Protein AF-A0AA90TYL0-F1 (afdb_monomer_lite)

Secondary structure (DSSP, 8-state):
------S-HHHHHHTTT---TT--------TTSSHHHHHHHHHHIIIIII-----------GGGG-----

Radius of gyration: 15.76 Å; chains: 1; bounding box: 55×19×28 Å

Structure (mmCIF, N/CA/C/O backbone):
data_AF-A0AA90TYL0-F1
#
_entry.id   AF-A0AA90TYL0-F1
#
loop_
_atom_site.group_PDB
_atom_site.id
_atom_site.type_symbol
_atom_site.label_atom_id
_atom_site.label_alt_id
_atom_site.label_comp_id
_atom_site.label_asym_id
_atom_site.label_entity_id
_atom_site.label_seq_id
_atom_site.pdbx_PDB_ins_code
_atom_site.Cartn_x
_atom_site.Cartn_y
_atom_site.Cartn_z
_atom_site.occupancy
_atom_site.B_iso_or_equiv
_atom_site.auth_seq_id
_atom_site.auth_comp_id
_atom_site.auth_asym_id
_atom_site.auth_atom_id
_atom_site.pdbx_PDB_model_num
ATOM 1 N N . MET A 1 1 ? -18.490 1.726 10.112 1.00 39.50 1 MET A N 1
ATOM 2 C CA . MET A 1 1 ? -18.151 0.802 9.014 1.0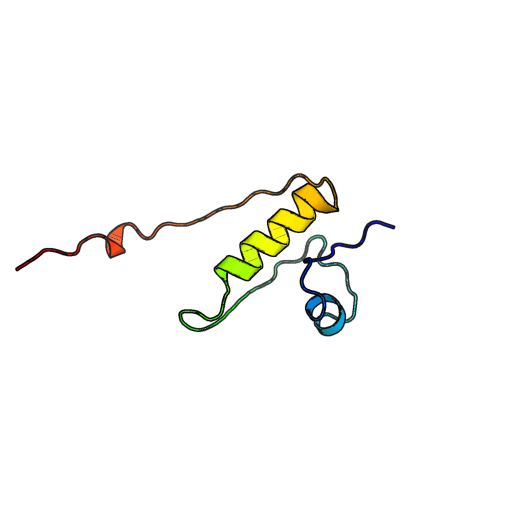0 39.50 1 MET A CA 1
ATOM 3 C C . MET A 1 1 ? -16.738 1.136 8.616 1.00 39.50 1 MET A C 1
ATOM 5 O O . MET A 1 1 ? -16.509 2.229 8.119 1.00 39.50 1 MET A O 1
ATOM 9 N N . TYR A 1 2 ? -15.815 0.267 8.989 1.00 44.62 2 TYR A N 1
ATOM 10 C CA . TYR A 1 2 ? -14.405 0.394 8.673 1.00 44.62 2 TYR A CA 1
ATOM 11 C C . TYR A 1 2 ? -14.242 -0.135 7.251 1.00 44.62 2 TYR A C 1
ATOM 13 O O . TYR A 1 2 ? -14.724 -1.228 6.962 1.00 44.62 2 TYR A O 1
ATOM 21 N N . ARG A 1 3 ? -13.752 0.695 6.337 1.00 54.41 3 ARG A N 1
ATOM 22 C CA . ARG A 1 3 ? -13.475 0.274 4.965 1.00 54.41 3 ARG A CA 1
ATOM 23 C C . ARG A 1 3 ? -11.969 0.134 4.872 1.00 54.41 3 ARG A C 1
ATOM 25 O O . ARG A 1 3 ? -11.268 1.083 5.221 1.00 54.41 3 ARG A O 1
ATOM 32 N N . ASP A 1 4 ? -11.499 -1.007 4.388 1.00 56.88 4 ASP A N 1
ATOM 33 C CA . ASP A 1 4 ? -10.106 -1.201 3.991 1.00 56.88 4 ASP A CA 1
ATOM 34 C C . ASP A 1 4 ? -9.837 -0.348 2.756 1.00 56.88 4 ASP A C 1
ATOM 36 O O . ASP A 1 4 ? -9.837 -0.798 1.611 1.00 56.88 4 ASP A O 1
ATOM 40 N N . SER A 1 5 ? -9.709 0.952 2.988 1.00 61.25 5 SER A N 1
ATOM 41 C CA . SER A 1 5 ? -9.187 1.871 2.006 1.00 61.25 5 SER A CA 1
ATOM 42 C C . SER A 1 5 ? -7.732 1.480 1.803 1.00 61.25 5 SER A C 1
ATOM 44 O O . SER A 1 5 ? -6.965 1.381 2.753 1.00 61.25 5 SER A O 1
ATOM 46 N N . THR A 1 6 ? -7.330 1.246 0.562 1.00 63.59 6 THR A N 1
ATOM 47 C CA . THR A 1 6 ? -5.909 1.122 0.220 1.00 63.59 6 THR A CA 1
ATOM 48 C C . THR A 1 6 ? -5.241 2.499 0.116 1.00 63.59 6 THR A C 1
ATOM 50 O O . THR A 1 6 ? -4.063 2.588 -0.216 1.00 63.59 6 THR A O 1
ATOM 53 N N . SER A 1 7 ? -6.007 3.580 0.338 1.00 66.50 7 SER A N 1
ATOM 54 C CA . SER A 1 7 ? -5.672 4.974 0.017 1.00 66.50 7 SER A CA 1
ATOM 55 C C . SER A 1 7 ? -5.320 5.242 -1.441 1.00 66.50 7 SER A C 1
ATOM 57 O O . SER A 1 7 ? -4.838 6.321 -1.784 1.00 66.50 7 SER A O 1
ATOM 59 N N . ILE A 1 8 ? -5.620 4.291 -2.324 1.00 73.25 8 ILE A N 1
ATOM 60 C CA . ILE A 1 8 ? -5.497 4.446 -3.766 1.00 73.25 8 ILE A CA 1
ATOM 61 C C . ILE A 1 8 ? -6.921 4.660 -4.291 1.00 73.25 8 ILE A C 1
ATOM 63 O O . ILE A 1 8 ? -7.682 3.690 -4.360 1.00 73.25 8 ILE A O 1
ATOM 67 N N . PRO A 1 9 ? -7.312 5.909 -4.623 1.00 69.81 9 PRO A N 1
ATOM 68 C CA . PRO A 1 9 ? -8.714 6.277 -4.841 1.00 69.81 9 PRO A CA 1
ATOM 69 C C . PRO A 1 9 ? -9.426 5.401 -5.875 1.00 69.81 9 PRO A C 1
ATOM 71 O O . PRO A 1 9 ? -10.561 4.986 -5.670 1.00 69.81 9 PRO A O 1
ATOM 74 N N . GLU A 1 10 ? -8.728 5.064 -6.955 1.00 80.19 10 GLU A N 1
ATOM 75 C CA . GLU A 1 10 ? -9.278 4.304 -8.082 1.00 80.19 10 GLU A CA 1
ATOM 76 C C . GLU A 1 10 ? -9.184 2.786 -7.871 1.00 80.19 10 GLU A C 1
ATOM 78 O O . GLU A 1 10 ? -9.830 2.011 -8.574 1.00 80.19 10 GLU A O 1
ATOM 83 N N . PHE A 1 11 ? -8.395 2.330 -6.894 1.00 80.75 11 PHE A N 1
ATOM 84 C CA . PHE A 1 11 ? -8.200 0.902 -6.664 1.00 80.75 11 PHE A CA 1
ATOM 85 C C . PHE A 1 11 ? -9.419 0.258 -6.007 1.00 80.75 11 PHE A C 1
ATOM 87 O O . PHE A 1 11 ? -9.784 -0.854 -6.375 1.00 80.75 11 PHE A O 1
ATOM 94 N N . HIS A 1 12 ? -10.082 0.959 -5.081 1.00 75.31 12 HIS A N 1
ATOM 95 C CA . HIS A 1 12 ? -11.288 0.439 -4.433 1.00 75.31 12 HIS A CA 1
ATOM 96 C C . HIS A 1 12 ? -12.423 0.210 -5.443 1.00 75.31 12 HIS A C 1
ATOM 98 O O . HIS A 1 12 ? -13.102 -0.814 -5.398 1.00 75.31 12 HIS A O 1
ATOM 104 N N . GLU A 1 13 ? -12.580 1.120 -6.407 1.00 81.00 13 GLU A N 1
ATOM 105 C CA . GLU A 1 13 ? -13.537 0.954 -7.504 1.00 81.00 13 GLU A CA 1
ATOM 106 C C . GLU A 1 13 ? -13.154 -0.219 -8.415 1.00 81.00 13 GLU A C 1
ATOM 108 O O . GLU A 1 13 ? -14.015 -1.008 -8.808 1.00 81.00 13 GLU A O 1
ATOM 113 N N . LEU A 1 14 ? -11.858 -0.373 -8.704 1.00 83.25 14 LEU A N 1
ATOM 114 C CA . LEU A 1 14 ? -11.334 -1.442 -9.553 1.00 83.25 14 LEU A CA 1
ATOM 115 C C . LEU A 1 14 ? -11.583 -2.843 -8.974 1.00 83.25 14 LEU A C 1
ATOM 117 O O . LEU A 1 14 ? -11.840 -3.773 -9.737 1.00 83.25 14 LEU A O 1
ATOM 121 N N . ILE A 1 15 ? -11.558 -2.990 -7.648 1.00 79.81 15 ILE A N 1
ATOM 122 C CA . ILE A 1 15 ? -11.872 -4.253 -6.956 1.00 79.81 15 ILE A CA 1
ATOM 123 C C . ILE A 1 15 ? -13.366 -4.405 -6.617 1.00 79.81 15 ILE A C 1
ATOM 125 O O . ILE A 1 15 ? -13.734 -5.248 -5.807 1.00 79.81 15 ILE A O 1
ATOM 129 N N . GLY A 1 16 ? -14.247 -3.587 -7.201 1.00 77.00 16 GLY A N 1
ATOM 130 C CA . GLY A 1 16 ? -15.696 -3.717 -7.010 1.00 77.00 16 GLY A CA 1
ATOM 131 C C . GLY A 1 16 ? -16.213 -3.229 -5.654 1.00 77.00 16 GLY A C 1
ATOM 132 O O . GLY A 1 16 ? -17.338 -3.555 -5.278 1.00 77.00 16 GLY A O 1
ATOM 133 N N . ASN A 1 17 ? -15.439 -2.406 -4.940 1.00 72.88 17 ASN A N 1
ATOM 134 C CA . ASN A 1 17 ? -15.702 -1.969 -3.565 1.00 72.88 17 ASN A CA 1
ATOM 135 C C . ASN A 1 17 ? -15.746 -3.116 -2.538 1.00 72.88 17 ASN A C 1
ATOM 137 O O 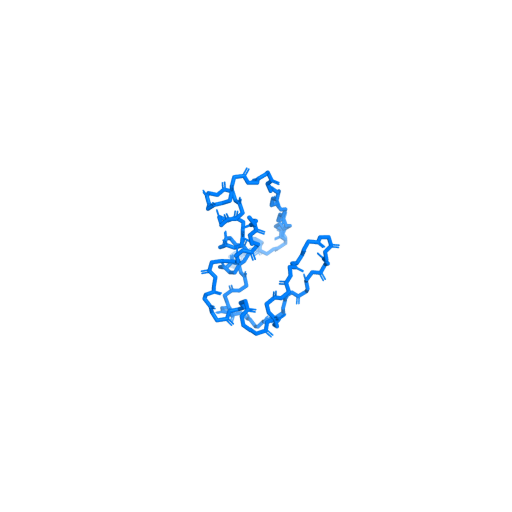. ASN A 1 17 ? -16.375 -2.983 -1.482 1.00 72.88 17 ASN A O 1
ATOM 141 N N . GLU A 1 18 ? -15.105 -4.244 -2.843 1.00 70.69 18 GLU A N 1
ATOM 142 C CA . GLU A 1 18 ? -14.976 -5.365 -1.916 1.00 70.69 18 GLU A CA 1
ATOM 143 C C . GLU A 1 18 ? -13.910 -5.072 -0.847 1.00 70.69 18 GLU A C 1
ATOM 145 O O . GLU A 1 18 ? -12.965 -4.309 -1.067 1.00 70.69 18 GLU A O 1
ATOM 150 N N . ALA A 1 19 ? -14.100 -5.644 0.344 1.00 69.69 19 ALA A N 1
ATOM 151 C CA . ALA A 1 19 ? -13.072 -5.649 1.379 1.00 69.69 19 ALA A CA 1
ATOM 152 C C . ALA A 1 19 ? -12.047 -6.733 1.043 1.00 69.69 19 ALA A C 1
ATOM 154 O O . ALA A 1 19 ? -12.419 -7.806 0.579 1.00 69.69 19 ALA A 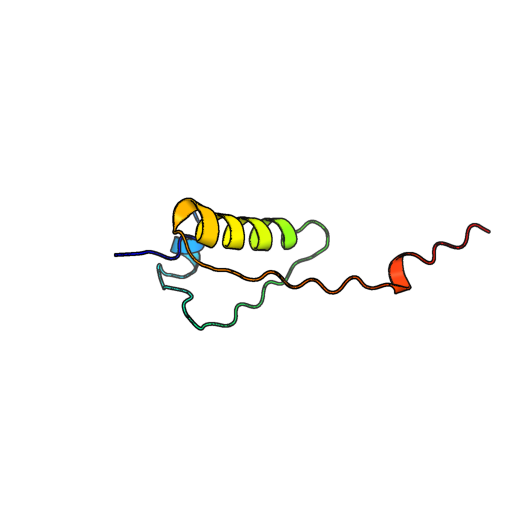O 1
ATOM 155 N N . LEU A 1 20 ? -10.774 -6.459 1.311 1.00 76.50 20 LEU A N 1
ATOM 156 C CA . LEU A 1 20 ? -9.674 -7.397 1.060 1.00 76.50 20 LEU A CA 1
ATOM 157 C C . LEU A 1 20 ? -9.325 -8.223 2.307 1.00 76.50 20 LEU A C 1
ATOM 159 O O . LEU A 1 20 ? -8.252 -8.823 2.406 1.00 76.50 20 LEU A O 1
ATOM 163 N N . ASP A 1 21 ? -10.223 -8.221 3.287 1.00 74.56 21 ASP A N 1
ATOM 164 C CA . ASP A 1 21 ? -10.057 -8.896 4.558 1.00 74.56 21 ASP A CA 1
ATOM 165 C C . ASP A 1 21 ? -9.879 -10.406 4.378 1.00 74.56 21 ASP A C 1
ATOM 167 O O . ASP A 1 21 ? -10.766 -11.110 3.901 1.00 74.56 21 ASP A O 1
ATOM 171 N N . ASN A 1 22 ? -8.756 -10.922 4.882 1.00 79.00 22 ASN A N 1
ATOM 172 C CA . ASN A 1 22 ? -8.363 -12.337 4.826 1.00 79.00 22 ASN A CA 1
ATOM 173 C C . ASN A 1 22 ? -8.072 -12.889 3.419 1.00 79.00 22 ASN A C 1
ATOM 175 O O . ASN A 1 22 ? -7.874 -14.099 3.282 1.00 79.00 22 ASN A O 1
ATOM 179 N N . ASP A 1 23 ? -7.966 -12.025 2.409 1.00 82.94 23 ASP A N 1
ATOM 180 C CA . ASP A 1 23 ? -7.575 -12.416 1.059 1.00 82.94 23 ASP A CA 1
ATOM 181 C C . ASP A 1 23 ? -6.062 -12.316 0.835 1.00 82.94 23 ASP A C 1
ATOM 183 O O . ASP A 1 23 ? -5.347 -11.514 1.440 1.00 82.94 23 ASP A O 1
ATOM 187 N N . VAL A 1 24 ? -5.561 -13.142 -0.087 1.00 84.50 24 VAL A N 1
ATOM 188 C CA . VAL A 1 24 ? -4.185 -13.048 -0.585 1.00 84.50 24 VAL A CA 1
ATOM 189 C C . VAL A 1 24 ? -4.203 -12.369 -1.946 1.00 84.50 24 VAL A C 1
ATOM 191 O O . VAL A 1 24 ? -4.708 -12.921 -2.923 1.00 84.50 24 VAL A O 1
ATOM 194 N N . ILE A 1 25 ? -3.594 -11.189 -2.020 1.00 84.50 25 ILE A N 1
ATOM 195 C CA . ILE A 1 25 ? -3.487 -10.405 -3.251 1.00 84.50 25 ILE A CA 1
ATOM 196 C C . ILE A 1 25 ? -2.108 -10.621 -3.861 1.00 84.50 25 ILE A C 1
ATOM 198 O O . ILE A 1 25 ? -1.084 -10.459 -3.199 1.00 84.50 25 ILE A O 1
ATOM 202 N N . LEU A 1 26 ? -2.078 -10.953 -5.151 1.00 89.25 26 LEU A N 1
ATOM 203 C CA . LEU A 1 26 ? -0.847 -11.057 -5.922 1.00 89.25 26 LEU A CA 1
ATOM 204 C C . LEU A 1 26 ? -0.670 -9.814 -6.795 1.00 89.25 26 LEU A C 1
ATOM 206 O O . LEU A 1 26 ? -1.355 -9.658 -7.804 1.00 89.25 26 LEU A O 1
ATOM 210 N N . LEU A 1 27 ? 0.295 -8.970 -6.442 1.00 88.25 27 LEU A N 1
ATOM 211 C CA . LEU A 1 27 ? 0.699 -7.827 -7.255 1.00 88.25 27 LEU A CA 1
ATOM 212 C C . LEU A 1 27 ? 1.833 -8.243 -8.199 1.00 88.25 27 LEU A C 1
ATOM 214 O O . LEU A 1 27 ? 2.822 -8.845 -7.782 1.00 88.25 27 LEU A O 1
ATOM 218 N N . LYS A 1 28 ? 1.690 -7.944 -9.492 1.00 90.69 28 LYS A N 1
ATOM 219 C CA . LYS A 1 28 ? 2.705 -8.225 -10.516 1.00 90.69 28 LYS A CA 1
ATOM 220 C C . LYS A 1 28 ? 2.866 -7.030 -11.438 1.00 90.69 28 LYS A C 1
ATOM 222 O O . LYS A 1 28 ? 1.884 -6.450 -11.887 1.00 90.69 28 LYS A O 1
ATOM 227 N N . GLY A 1 29 ? 4.109 -6.718 -11.770 1.00 89.69 29 GLY A N 1
ATOM 228 C CA . GLY A 1 29 ? 4.458 -5.607 -12.643 1.00 89.69 29 GLY A CA 1
ATOM 229 C C . GLY A 1 29 ? 5.932 -5.650 -13.029 1.00 89.69 29 GLY A C 1
ATOM 230 O O . GLY A 1 29 ? 6.715 -6.400 -12.446 1.00 89.69 29 GLY A O 1
ATOM 231 N N . GLY A 1 30 ? 6.300 -4.873 -14.048 1.00 90.56 30 GLY A N 1
ATOM 232 C CA . GLY A 1 30 ? 7.695 -4.707 -14.458 1.00 90.56 30 GLY A CA 1
ATOM 233 C C . GLY A 1 30 ? 8.505 -3.869 -13.464 1.00 90.56 30 GLY A C 1
ATOM 234 O O . GLY A 1 30 ? 7.974 -3.368 -12.469 1.00 90.56 30 GLY A O 1
ATOM 235 N N . LEU A 1 31 ? 9.792 -3.679 -13.760 1.00 89.06 31 LEU A N 1
ATOM 236 C CA . LEU A 1 31 ? 10.621 -2.717 -13.033 1.00 89.06 31 LEU A CA 1
ATOM 237 C C . LEU A 1 31 ? 9.946 -1.332 -13.064 1.00 89.06 31 LEU A C 1
ATOM 239 O O . LEU A 1 31 ? 9.376 -0.954 -14.083 1.00 89.06 31 LEU A O 1
ATOM 243 N N . GLU A 1 32 ? 9.978 -0.611 -11.941 1.00 89.06 32 GLU A N 1
ATOM 244 C CA . GLU A 1 32 ? 9.381 0.732 -11.789 1.00 89.06 32 GLU A CA 1
ATOM 245 C C . GLU A 1 32 ? 7.849 0.806 -11.933 1.00 89.06 32 GLU A C 1
ATOM 247 O O . GLU A 1 32 ? 7.280 1.89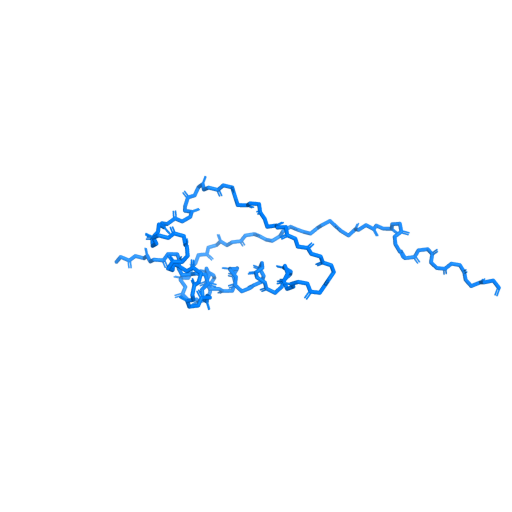1 -11.976 1.00 89.06 32 GLU A O 1
ATOM 252 N N . SER A 1 33 ? 7.144 -0.329 -11.921 1.00 91.69 33 SER A N 1
ATOM 253 C CA . SER A 1 33 ? 5.670 -0.357 -11.975 1.00 91.69 33 SER A CA 1
ATOM 254 C C . SER A 1 33 ? 4.967 0.169 -10.715 1.00 91.69 33 SER A C 1
ATOM 256 O O . SER A 1 33 ? 3.742 0.242 -10.685 1.00 91.69 33 SER A O 1
ATOM 258 N N . GLY A 1 34 ? 5.721 0.527 -9.672 1.00 90.50 34 GLY A N 1
ATOM 259 C CA . GLY A 1 34 ? 5.174 1.060 -8.424 1.00 90.50 34 GLY A CA 1
ATOM 260 C C . GLY A 1 34 ? 4.714 0.004 -7.414 1.00 90.50 34 GLY A C 1
ATOM 261 O O . GLY A 1 34 ? 4.039 0.369 -6.458 1.00 90.50 34 GLY A O 1
ATOM 262 N N . LEU A 1 35 ? 5.093 -1.276 -7.566 1.00 90.69 35 LEU A N 1
ATOM 263 C CA . LEU A 1 35 ? 4.716 -2.357 -6.631 1.00 90.69 35 LEU A CA 1
ATOM 264 C C . LEU A 1 35 ? 5.051 -2.020 -5.171 1.00 90.69 35 LEU A C 1
ATOM 266 O O . LEU A 1 35 ? 4.173 -2.047 -4.317 1.00 90.69 35 LEU A O 1
ATOM 270 N N . ALA A 1 36 ? 6.292 -1.608 -4.902 1.00 88.50 36 ALA A N 1
ATOM 271 C CA . ALA A 1 36 ? 6.711 -1.225 -3.554 1.00 88.50 36 ALA A CA 1
ATOM 272 C C . ALA A 1 36 ? 5.945 0.007 -3.030 1.00 88.50 36 ALA A C 1
ATOM 274 O O . ALA A 1 36 ? 5.655 0.109 -1.841 1.00 88.50 36 ALA A O 1
ATOM 275 N N . THR A 1 37 ? 5.586 0.948 -3.910 1.00 89.50 37 THR A N 1
ATOM 276 C CA . THR A 1 37 ? 4.765 2.109 -3.538 1.00 89.50 37 THR A CA 1
ATOM 277 C C . THR A 1 37 ? 3.364 1.675 -3.124 1.00 89.50 37 THR A C 1
ATOM 279 O O . THR A 1 37 ? 2.875 2.141 -2.097 1.00 89.50 37 THR A O 1
ATOM 282 N N . PHE A 1 38 ? 2.751 0.760 -3.880 1.00 88.94 38 PHE A N 1
ATOM 283 C CA . PHE A 1 38 ? 1.450 0.187 -3.548 1.00 88.94 38 PHE A CA 1
ATOM 284 C C . PHE A 1 38 ? 1.487 -0.509 -2.182 1.00 88.94 38 PHE A C 1
ATOM 286 O O . PHE A 1 38 ? 0.649 -0.227 -1.329 1.00 88.94 38 PHE A O 1
ATOM 293 N N . GLU A 1 39 ? 2.472 -1.383 -1.952 1.00 88.06 39 GLU A N 1
ATOM 294 C CA . GLU A 1 39 ? 2.619 -2.126 -0.692 1.00 88.06 39 GLU A CA 1
ATOM 295 C C . GLU A 1 39 ? 2.720 -1.183 0.513 1.00 88.06 39 GLU A C 1
ATOM 297 O O . GLU A 1 39 ? 2.007 -1.350 1.504 1.00 88.06 39 GLU A O 1
ATOM 302 N N . VAL A 1 40 ? 3.560 -0.149 0.416 1.00 89.12 40 VAL A N 1
ATOM 303 C CA . VAL A 1 40 ? 3.742 0.828 1.498 1.00 89.12 40 VAL A CA 1
ATOM 304 C C . VAL A 1 40 ? 2.486 1.671 1.723 1.00 89.12 40 VAL A C 1
ATOM 306 O O . VAL A 1 40 ? 2.139 1.920 2.876 1.00 89.12 40 VAL A O 1
ATOM 309 N N . GLN A 1 41 ? 1.786 2.097 0.667 1.00 88.06 41 GLN A N 1
ATOM 310 C CA . GLN A 1 41 ? 0.536 2.859 0.805 1.00 88.06 41 GLN A CA 1
ATOM 311 C C . GLN A 1 41 ? -0.569 2.031 1.462 1.00 88.06 41 GLN A C 1
ATOM 313 O O . GLN A 1 41 ? -1.225 2.520 2.382 1.00 88.06 41 GLN A O 1
ATOM 318 N N . PHE A 1 42 ? -0.714 0.769 1.053 1.00 86.06 42 PHE A N 1
ATOM 319 C CA . PHE A 1 42 ? -1.668 -0.158 1.656 1.00 86.06 42 PHE A CA 1
ATOM 320 C C . PHE A 1 42 ? -1.422 -0.320 3.164 1.00 86.06 42 PHE A C 1
ATOM 322 O O . PHE A 1 42 ? -2.351 -0.250 3.969 1.00 86.06 42 PHE A O 1
ATOM 329 N N . LEU A 1 43 ? -0.156 -0.476 3.564 1.00 88.12 43 LEU A N 1
ATOM 330 C CA . LEU A 1 43 ? 0.223 -0.568 4.976 1.00 88.12 43 LEU A CA 1
ATOM 331 C C . LEU A 1 43 ? -0.006 0.742 5.728 1.00 88.12 43 LEU A C 1
ATOM 333 O O . LEU A 1 43 ? -0.519 0.722 6.846 1.00 88.12 43 LEU A O 1
ATOM 337 N N . TYR A 1 44 ? 0.386 1.868 5.128 1.00 88.31 44 TYR A N 1
ATOM 338 C CA . TYR A 1 44 ? 0.238 3.188 5.731 1.00 88.31 44 TYR A CA 1
ATOM 339 C C . TYR A 1 44 ? -1.225 3.482 6.050 1.00 88.31 44 TYR A C 1
ATOM 341 O O . TYR A 1 44 ? -1.517 3.916 7.161 1.00 88.31 44 TYR A O 1
ATOM 349 N N . GLU A 1 45 ? -2.142 3.205 5.123 1.00 85.38 45 GLU A N 1
ATOM 350 C CA . GLU A 1 45 ? -3.564 3.464 5.345 1.00 85.38 45 GLU A CA 1
ATOM 351 C C . GLU A 1 45 ? -4.149 2.569 6.432 1.00 85.38 45 GLU A C 1
ATOM 353 O O . GLU A 1 45 ? -4.810 3.070 7.343 1.00 85.38 45 GLU A O 1
ATOM 358 N N . GLY A 1 46 ? -3.822 1.273 6.405 1.00 85.44 46 GLY A N 1
ATOM 359 C CA . GLY A 1 46 ? -4.217 0.343 7.461 1.00 85.44 46 GLY A CA 1
ATOM 360 C C . GLY A 1 46 ? -3.771 0.826 8.844 1.00 85.44 46 GLY A C 1
ATOM 361 O O . GLY A 1 46 ? -4.565 0.859 9.780 1.00 85.44 46 GLY A O 1
ATOM 362 N N . VAL A 1 47 ? -2.520 1.275 8.983 1.00 89.69 47 VAL A N 1
ATOM 363 C CA . VAL A 1 47 ? -1.969 1.706 10.279 1.00 89.69 47 VAL A CA 1
ATOM 364 C C . VAL A 1 47 ? -2.451 3.099 10.695 1.00 89.69 47 VAL A C 1
ATOM 366 O O . VAL A 1 47 ? -2.846 3.285 11.843 1.00 89.69 47 VAL A O 1
ATOM 369 N N . ILE A 1 48 ? -2.387 4.088 9.802 1.00 88.38 48 ILE A N 1
ATOM 370 C CA . ILE A 1 48 ? -2.613 5.505 10.129 1.00 88.38 48 ILE A CA 1
ATOM 371 C C . ILE A 1 48 ? -4.065 5.921 9.923 1.00 88.38 48 ILE A C 1
ATOM 373 O O . ILE A 1 48 ? -4.634 6.566 10.802 1.00 88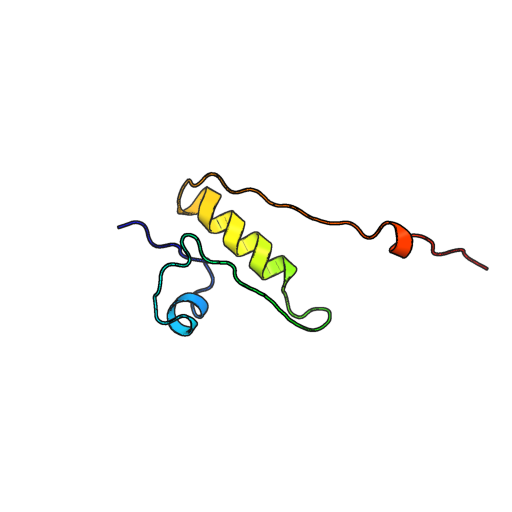.38 48 ILE A O 1
ATOM 377 N N . GLY A 1 49 ? -4.649 5.590 8.772 1.00 83.56 49 GLY A N 1
ATOM 378 C CA . GLY A 1 49 ? -6.031 5.961 8.454 1.00 83.56 49 GLY A CA 1
ATOM 379 C C . GLY A 1 49 ? -7.030 5.173 9.294 1.00 83.56 49 GLY A C 1
ATOM 380 O O . GLY A 1 49 ? -8.025 5.711 9.780 1.00 83.56 49 GLY A O 1
ATOM 381 N N . ASN A 1 50 ? -6.699 3.907 9.518 1.00 83.56 50 ASN A N 1
ATOM 382 C CA . ASN A 1 50 ? -7.595 2.926 10.089 1.00 83.56 50 ASN A CA 1
ATOM 383 C C . ASN A 1 50 ? -7.228 2.622 11.564 1.00 83.56 50 ASN A C 1
ATOM 385 O O . ASN A 1 50 ? -8.105 2.625 12.429 1.00 83.56 50 ASN A O 1
ATOM 389 N N . GLY A 1 51 ? -5.944 2.489 11.912 1.00 87.44 51 GLY A N 1
ATOM 390 C CA . GLY A 1 51 ? -5.513 2.111 13.270 1.00 87.44 51 GLY A CA 1
ATOM 391 C C . GLY A 1 51 ? -5.298 0.604 13.443 1.00 87.44 51 GLY A C 1
ATOM 392 O O . GLY A 1 51 ? -5.351 0.082 14.559 1.00 87.44 51 GLY A O 1
ATOM 393 N N . GLU A 1 52 ? -5.071 -0.110 12.343 1.00 86.94 52 GLU A N 1
ATOM 394 C CA . GLU A 1 52 ? -4.821 -1.548 12.312 1.00 86.94 52 GLU A CA 1
ATOM 395 C C . GLU A 1 52 ? -3.365 -1.887 12.602 1.00 86.94 52 GLU A C 1
ATOM 397 O O . GLU A 1 52 ? -2.431 -1.210 12.168 1.00 86.94 52 GLU A O 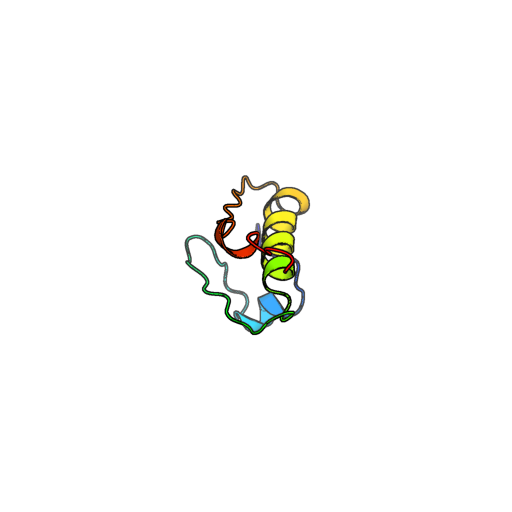1
ATOM 402 N N . LEU A 1 53 ? -3.161 -3.029 13.255 1.00 89.50 53 LEU A N 1
ATOM 403 C CA . LEU A 1 53 ? -1.844 -3.639 13.324 1.00 89.50 53 LEU A CA 1
ATOM 404 C C . LEU A 1 53 ? -1.562 -4.381 12.012 1.00 89.50 53 LEU A C 1
ATOM 406 O O . LEU A 1 53 ? -2.218 -5.376 11.704 1.00 89.50 53 LEU A O 1
ATOM 410 N N . LYS A 1 54 ? -0.560 -3.923 11.262 1.00 87.94 54 LYS A N 1
ATOM 411 C CA . LYS A 1 54 ? -0.088 -4.570 10.030 1.00 87.94 54 LYS A CA 1
ATOM 412 C C . LYS A 1 54 ? 1.376 -4.991 10.164 1.00 87.94 54 LYS A C 1
ATOM 414 O O . LYS A 1 54 ? 2.141 -4.379 10.908 1.00 87.94 54 LYS A O 1
ATOM 419 N N . ALA A 1 55 ? 1.770 -6.025 9.425 1.00 89.94 55 ALA A N 1
ATOM 420 C CA . ALA A 1 55 ? 3.150 -6.495 9.338 1.00 89.94 55 ALA A CA 1
ATOM 421 C C . ALA A 1 55 ? 3.670 -6.344 7.903 1.00 89.94 55 ALA A C 1
ATOM 423 O O . ALA A 1 55 ? 2.949 -6.637 6.953 1.00 89.94 55 ALA A O 1
ATOM 424 N N . TYR A 1 56 ? 4.929 -5.926 7.759 1.00 89.12 56 TYR A N 1
ATOM 425 C CA . TYR A 1 56 ? 5.634 -5.888 6.479 1.00 89.12 56 TYR A CA 1
ATOM 426 C C . TYR A 1 56 ? 6.805 -6.862 6.510 1.00 89.12 56 TYR A C 1
ATOM 428 O O . TYR A 1 56 ? 7.623 -6.828 7.431 1.00 89.12 56 TYR A O 1
ATOM 436 N N . MET A 1 57 ? 6.883 -7.727 5.503 1.00 88.50 57 MET A N 1
ATOM 437 C CA . MET A 1 57 ? 7.976 -8.672 5.326 1.00 88.50 57 MET A CA 1
ATOM 438 C C . MET A 1 57 ? 8.623 -8.409 3.974 1.00 88.50 57 MET A C 1
ATOM 440 O O . MET A 1 57 ? 7.951 -8.428 2.951 1.00 88.50 57 MET A O 1
ATOM 444 N N . THR A 1 58 ? 9.933 -8.195 3.983 1.00 83.25 58 THR A N 1
ATOM 445 C CA . THR A 1 58 ? 10.745 -8.089 2.772 1.00 83.25 58 THR A CA 1
ATOM 446 C C . THR A 1 58 ? 11.772 -9.212 2.756 1.00 83.25 58 THR A C 1
ATOM 448 O O . THR A 1 58 ? 12.296 -9.603 3.803 1.00 83.25 58 THR A O 1
ATOM 451 N N . MET A 1 59 ? 12.048 -9.742 1.569 1.00 82.81 59 MET A N 1
ATOM 452 C CA . MET A 1 59 ? 13.179 -10.627 1.329 1.00 82.81 59 MET A CA 1
ATOM 453 C C . MET A 1 59 ? 14.194 -9.829 0.515 1.00 82.81 59 MET A C 1
ATOM 455 O O . MET A 1 59 ? 14.009 -9.627 -0.681 1.00 82.81 59 MET A O 1
ATOM 459 N N . GLU A 1 60 ? 15.253 -9.342 1.160 1.00 71.69 60 GLU A N 1
ATOM 460 C CA . GLU A 1 60 ? 16.398 -8.815 0.419 1.00 71.69 60 GLU A CA 1
ATOM 461 C C . GLU A 1 60 ? 17.140 -9.984 -0.229 1.00 71.69 60 GLU A C 1
ATOM 463 O O . GLU A 1 60 ? 17.614 -10.895 0.459 1.00 71.69 60 GLU A O 1
ATOM 468 N N . ASP A 1 61 ? 17.250 -9.956 -1.557 1.00 55.59 61 ASP A N 1
ATOM 469 C CA . ASP A 1 61 ? 18.105 -10.885 -2.281 1.00 55.59 61 ASP A CA 1
ATOM 470 C C . ASP A 1 61 ? 19.567 -10.474 -2.068 1.00 55.59 61 ASP A C 1
ATOM 472 O O . ASP A 1 61 ? 20.089 -9.550 -2.699 1.00 55.59 61 ASP A O 1
ATOM 476 N N . LYS A 1 62 ? 20.231 -11.137 -1.117 1.00 52.16 62 LYS A N 1
ATOM 477 C CA . LYS A 1 62 ? 21.628 -10.854 -0.755 1.00 52.16 62 LYS A CA 1
ATOM 478 C C . LYS A 1 62 ? 22.598 -11.034 -1.932 1.00 52.16 62 LYS A C 1
ATOM 480 O O . LYS A 1 62 ? 23.691 -10.475 -1.890 1.00 52.16 62 LYS A O 1
ATOM 485 N N . GLU A 1 63 ? 22.202 -11.750 -2.985 1.00 51.78 63 GLU A N 1
ATOM 486 C CA . GLU A 1 63 ? 23.027 -12.000 -4.173 1.00 51.78 63 GLU A CA 1
ATOM 487 C C . GLU A 1 63 ? 23.150 -10.767 -5.094 1.00 51.78 63 GLU A C 1
ATOM 489 O O . GLU A 1 63 ? 24.134 -10.637 -5.826 1.00 51.78 63 GLU A O 1
ATOM 494 N N . ALA A 1 64 ? 22.216 -9.808 -5.032 1.00 50.50 64 ALA A N 1
ATOM 495 C CA . ALA A 1 64 ? 22.214 -8.637 -5.920 1.00 50.50 64 ALA A CA 1
ATOM 496 C C . ALA A 1 64 ? 23.300 -7.589 -5.587 1.00 50.50 64 ALA A C 1
ATOM 498 O O . ALA A 1 64 ? 23.594 -6.715 -6.405 1.00 50.50 64 ALA A O 1
ATOM 499 N N . HIS A 1 65 ? 23.930 -7.678 -4.410 1.00 45.31 65 HIS A N 1
ATOM 500 C CA . HIS A 1 65 ? 24.962 -6.735 -3.962 1.00 45.31 65 HIS A CA 1
ATOM 501 C C . HIS A 1 65 ? 26.405 -7.181 -4.258 1.00 45.31 65 HIS A C 1
ATOM 503 O O . HIS A 1 65 ? 27.344 -6.440 -3.961 1.00 45.31 65 HIS A O 1
ATOM 509 N N . HIS A 1 66 ? 26.618 -8.331 -4.906 1.00 46.03 66 HIS A N 1
ATOM 510 C CA . HIS A 1 66 ? 27.943 -8.749 -5.380 1.00 46.03 66 HIS A CA 1
ATOM 511 C C . HIS A 1 66 ? 28.321 -8.082 -6.716 1.00 46.03 66 HIS A C 1
ATOM 513 O O . HIS A 1 66 ? 28.651 -8.745 -7.698 1.00 46.03 66 HIS A O 1
ATOM 519 N N . PHE A 1 67 ? 28.335 -6.747 -6.757 1.00 55.38 67 PHE A N 1
ATOM 520 C CA . PHE A 1 67 ? 29.048 -6.028 -7.813 1.00 55.38 67 PHE A CA 1
ATOM 521 C C . PHE A 1 67 ? 30.548 -6.120 -7.498 1.00 55.38 67 PHE A C 1
ATOM 523 O O . PHE A 1 67 ? 31.070 -5.363 -6.684 1.00 55.38 67 PHE A O 1
ATOM 530 N N . GLN A 1 68 ? 31.245 -7.093 -8.090 1.00 50.59 68 GLN A N 1
ATOM 531 C CA . GLN A 1 68 ? 32.708 -7.107 -8.080 1.00 50.59 68 GLN A CA 1
ATOM 532 C C . GLN A 1 68 ? 33.201 -6.103 -9.135 1.00 50.59 68 GLN A C 1
ATOM 534 O O . GLN A 1 68 ? 32.998 -6.353 -10.328 1.00 50.59 68 GLN A O 1
ATOM 539 N N . PRO A 1 69 ? 33.817 -4.966 -8.756 1.00 51.22 69 PRO A N 1
ATOM 540 C CA . PRO A 1 69 ? 34.513 -4.138 -9.729 1.00 51.22 69 PRO A CA 1
ATOM 541 C C . PRO A 1 69 ? 35.677 -4.952 -10.311 1.00 51.22 69 PRO A C 1
ATOM 543 O O . PRO A 1 69 ? 36.472 -5.522 -9.563 1.00 51.22 69 PRO A O 1
ATOM 546 N N . ARG A 1 70 ? 35.716 -5.052 -11.644 1.00 54.22 70 ARG A N 1
ATOM 547 C CA . ARG A 1 70 ? 36.870 -5.578 -12.386 1.00 54.22 70 ARG A CA 1
ATOM 548 C C . ARG A 1 70 ? 38.046 -4.618 -12.306 1.00 54.22 70 ARG A C 1
ATOM 550 O O . ARG A 1 70 ? 37.787 -3.394 -12.337 1.00 54.22 70 ARG A O 1
#

Sequence (70 aa):
MYRDSTSIPEFHELIGNEALDNDVILLKGGLESGLATFEVQFLYEGVIGNGELKAYMTMEDKEAHHFQPR

pLDDT: mean 76.61, std 14.85, range [39.5, 91.69]

Foldseek 3Di:
DQQLDLVPVCVCVVVVVDHCPPHDDDDDDDPPPCPVVSVVSSVCCCCPVPNHDDDDDDDPPPVVPPPDDD

Organism: NCBI:txid325778